Protein AF-A0A3M9ZGM3-F1 (afdb_monomer)

Solvent-accessible surface area (backbone atoms only — not comparable to full-atom values): 3161 Å² total; per-residue (Å²): 102,51,77,49,80,42,85,31,71,58,53,73,52,65,64,71,84,79,92,49,91,84,56,76,90,74,73,86,51,74,52,76,45,67,72,37,77,48,72,52,75,46,85,53,88,131

Secondary structure (DSSP, 8-state):
-EEEEEEEEEEEEE--S-SSTTS--PPS-EEEEEEEEEEEEE----

Mean predicted aligned error: 4.13 Å

pLDDT: mean 91.95, std 8.09, range [67.94, 98.38]

Foldseek 3Di:
DDKDKDQDQKDKDFDDDDPDPPDDDDDGDMDMDGRDTDMDDDDDDD

Sequence (46 aa):
MRVLQLHCDSIEYTATAKEVDCAEEGGA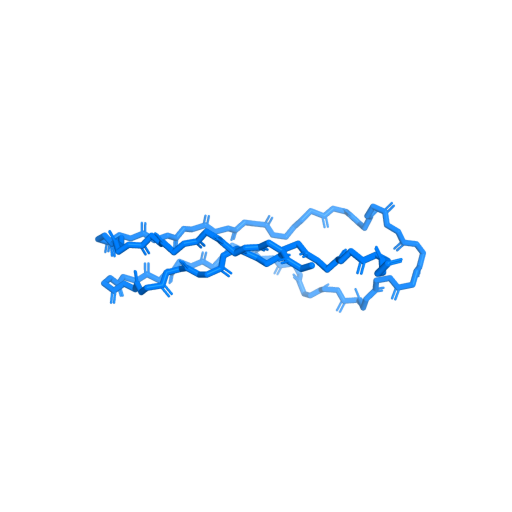GTARLENALAVLVAVEAG

Radius of gyration: 13.16 Å; Cα contacts (8 Å, |Δi|>4): 64; chains: 1; bounding box: 25×26×30 Å

Structure (mmCIF, N/CA/C/O backbone):
data_AF-A0A3M9ZGM3-F1
#
_entry.id   AF-A0A3M9ZGM3-F1
#
loop_
_atom_site.group_PDB
_atom_site.id
_atom_site.type_symbol
_atom_site.label_atom_id
_atom_site.label_alt_id
_atom_site.label_comp_id
_atom_site.label_asym_id
_atom_site.label_entity_id
_atom_site.label_seq_id
_atom_site.pdbx_PDB_ins_code
_atom_site.Cartn_x
_atom_site.Cartn_y
_atom_site.Cartn_z
_atom_site.occupancy
_atom_site.B_iso_or_equiv
_atom_site.auth_seq_id
_atom_site.auth_comp_id
_atom_site.auth_asym_id
_atom_site.auth_atom_id
_atom_site.pdbx_PDB_model_num
ATOM 1 N N . MET A 1 1 ? -3.122 -11.192 -14.326 1.00 96.62 1 MET A N 1
ATOM 2 C CA . MET A 1 1 ? -3.592 -10.225 -13.307 1.00 96.62 1 MET A CA 1
ATOM 3 C C . MET A 1 1 ? -4.040 -11.017 -12.096 1.00 96.62 1 MET A C 1
ATOM 5 O O . MET A 1 1 ? -4.871 -11.907 -12.246 1.00 96.62 1 MET A O 1
ATOM 9 N N . ARG A 1 2 ? -3.520 -10.687 -10.913 1.00 97.69 2 ARG A N 1
ATOM 10 C CA . ARG A 1 2 ? -3.885 -11.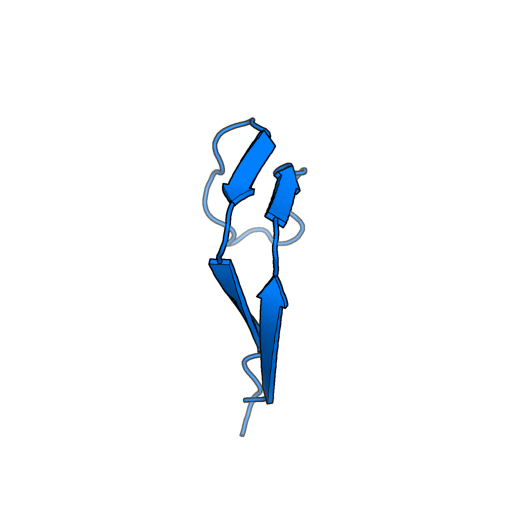298 -9.627 1.00 97.69 2 ARG A CA 1
ATOM 11 C C . ARG A 1 2 ? -4.354 -10.219 -8.653 1.00 97.69 2 ARG A C 1
ATOM 13 O O . ARG A 1 2 ? -3.808 -9.118 -8.651 1.00 97.69 2 ARG A O 1
ATOM 20 N N . VAL A 1 3 ? -5.372 -10.533 -7.851 1.00 97.94 3 VAL A N 1
ATOM 21 C CA . VAL A 1 3 ? -6.039 -9.574 -6.956 1.00 97.94 3 VAL A CA 1
ATOM 22 C C . VAL A 1 3 ? -6.170 -10.159 -5.551 1.00 97.94 3 VAL A C 1
ATOM 24 O O . VAL A 1 3 ? -6.597 -11.303 -5.403 1.00 97.94 3 VAL A O 1
ATOM 27 N N . LEU A 1 4 ? -5.845 -9.357 -4.533 1.00 98.38 4 LEU A N 1
ATOM 28 C CA . LEU A 1 4 ? -6.111 -9.639 -3.122 1.00 98.38 4 LEU A CA 1
ATOM 29 C C . LEU A 1 4 ? -7.040 -8.562 -2.554 1.00 98.38 4 LEU A C 1
ATOM 31 O O . LEU A 1 4 ? -6.718 -7.376 -2.603 1.00 98.38 4 LEU A O 1
ATOM 35 N N . GLN A 1 5 ? -8.181 -8.986 -2.012 1.00 98.25 5 GLN A N 1
ATOM 36 C CA . GLN A 1 5 ? -9.170 -8.110 -1.385 1.00 98.25 5 GLN A CA 1
ATOM 37 C C . GLN A 1 5 ? -9.144 -8.298 0.131 1.00 98.25 5 GLN A C 1
ATOM 39 O O . GLN A 1 5 ? -9.264 -9.424 0.613 1.00 98.25 5 GLN A O 1
ATOM 44 N N . LEU A 1 6 ? -9.005 -7.200 0.871 1.00 98.19 6 LEU A N 1
ATOM 45 C CA . LEU A 1 6 ? -8.969 -7.188 2.330 1.00 98.19 6 LEU A CA 1
ATOM 46 C C . LEU A 1 6 ? -10.043 -6.238 2.852 1.00 98.19 6 LEU A C 1
ATOM 48 O O . LEU A 1 6 ? -10.012 -5.043 2.566 1.00 98.19 6 LEU A O 1
ATOM 52 N N . HIS A 1 7 ? -10.996 -6.773 3.613 1.00 98.25 7 HIS A N 1
ATOM 53 C CA . HIS A 1 7 ? -11.937 -5.953 4.367 1.00 98.25 7 HIS A CA 1
ATOM 54 C C . HIS A 1 7 ? -11.266 -5.550 5.682 1.00 98.25 7 HIS A C 1
ATOM 56 O O . HIS A 1 7 ? -11.049 -6.398 6.549 1.00 98.25 7 HIS A O 1
ATOM 62 N N . CYS A 1 8 ? -10.869 -4.285 5.781 1.00 97.75 8 CYS A N 1
ATOM 63 C CA . CYS A 1 8 ? -10.041 -3.771 6.862 1.00 97.75 8 CYS A CA 1
ATOM 64 C C . CYS A 1 8 ? -10.825 -2.792 7.734 1.00 97.75 8 CYS A C 1
ATOM 66 O O . CYS A 1 8 ? -11.459 -1.871 7.216 1.00 97.75 8 CYS A O 1
ATOM 68 N N . ASP A 1 9 ? -10.668 -2.918 9.052 1.00 98.38 9 ASP A N 1
ATOM 69 C CA . ASP A 1 9 ? -11.105 -1.878 9.990 1.00 98.38 9 ASP A CA 1
ATOM 70 C C . ASP A 1 9 ? -10.312 -0.583 9.762 1.00 98.38 9 ASP A C 1
ATOM 72 O O . ASP A 1 9 ? -10.878 0.502 9.784 1.00 98.38 9 ASP A O 1
ATOM 76 N N . SER A 1 10 ? -9.015 -0.693 9.451 1.00 97.50 10 SER A N 1
ATOM 77 C CA . SER A 1 10 ? -8.204 0.429 8.973 1.00 97.50 10 SER A CA 1
ATOM 78 C C . SER A 1 10 ? -7.0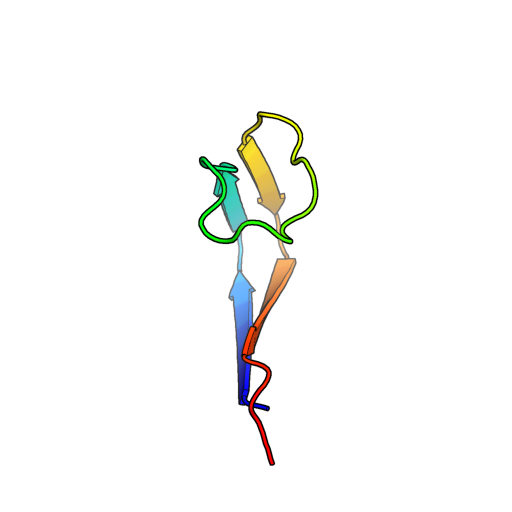64 -0.040 8.068 1.00 97.50 10 SER A C 1
ATOM 80 O O . SER A 1 10 ? -6.538 -1.138 8.264 1.00 97.50 10 SER A O 1
ATOM 82 N N . ILE A 1 11 ? -6.655 0.795 7.112 1.00 97.69 11 ILE A N 1
ATOM 83 C CA . ILE A 1 11 ? -5.430 0.626 6.324 1.00 97.69 11 ILE A CA 1
ATOM 84 C C . ILE A 1 11 ? -4.669 1.948 6.262 1.00 97.69 11 ILE A C 1
ATOM 86 O O . ILE A 1 11 ? -5.252 3.011 6.060 1.00 97.69 11 ILE A O 1
ATOM 90 N N . GLU A 1 12 ? -3.356 1.882 6.441 1.00 97.31 12 GLU A N 1
ATOM 91 C CA . GLU A 1 12 ? -2.478 3.046 6.477 1.00 97.31 12 GLU A CA 1
ATOM 92 C C . GLU A 1 12 ? -1.269 2.802 5.576 1.00 97.31 12 GLU A C 1
ATOM 94 O O . GLU A 1 12 ? -0.722 1.697 5.555 1.00 97.31 12 GLU A O 1
ATOM 99 N N . TYR A 1 13 ? -0.866 3.817 4.815 1.00 93.88 13 TYR A N 1
ATOM 100 C CA . TYR A 1 13 ? 0.324 3.761 3.975 1.00 93.88 13 TYR A CA 1
ATOM 101 C C . TYR A 1 13 ? 1.091 5.081 4.016 1.00 93.88 13 TYR A C 1
ATOM 103 O O . TYR A 1 13 ? 0.506 6.162 4.089 1.00 93.88 13 TYR A O 1
ATOM 111 N N . THR A 1 14 ? 2.415 4.984 3.927 1.00 93.25 14 THR A N 1
ATOM 112 C CA . THR A 1 14 ? 3.322 6.130 3.816 1.00 93.25 14 THR A CA 1
ATOM 113 C C . THR A 1 14 ? 4.057 6.028 2.492 1.00 93.25 14 THR A C 1
ATOM 115 O O . THR A 1 14 ? 4.690 5.007 2.224 1.00 93.25 14 THR A O 1
ATOM 118 N N . ALA A 1 15 ? 3.975 7.069 1.664 1.00 90.00 15 ALA A N 1
ATOM 119 C CA . ALA A 1 15 ? 4.701 7.103 0.400 1.00 90.00 15 ALA A CA 1
ATOM 120 C C . ALA A 1 15 ? 6.216 7.183 0.658 1.00 90.00 15 ALA A C 1
ATOM 122 O O . ALA A 1 15 ? 6.686 8.072 1.372 1.00 90.00 15 ALA A O 1
ATOM 123 N N . THR A 1 16 ? 6.978 6.254 0.081 1.00 86.88 16 THR A N 1
ATOM 124 C CA . THR A 1 16 ? 8.446 6.225 0.143 1.00 86.88 16 THR A CA 1
ATOM 125 C C . THR A 1 16 ? 9.064 6.725 -1.162 1.00 86.88 16 THR A C 1
ATOM 127 O O . THR A 1 16 ? 8.359 7.097 -2.101 1.00 86.88 16 THR A O 1
ATOM 130 N N . ALA A 1 17 ? 10.399 6.750 -1.225 1.00 85.56 17 ALA A N 1
ATOM 131 C CA . ALA A 1 17 ? 11.111 7.049 -2.462 1.00 85.56 17 ALA A CA 1
ATOM 132 C C . ALA A 1 17 ? 10.656 6.125 -3.605 1.00 85.56 17 ALA A C 1
ATOM 134 O O . ALA A 1 17 ? 10.274 4.976 -3.374 1.00 85.56 17 ALA A O 1
ATOM 135 N N . LYS A 1 18 ? 10.705 6.647 -4.835 1.00 86.94 18 LYS A N 1
ATOM 136 C CA . LYS A 1 18 ? 10.308 5.908 -6.035 1.00 86.94 18 LYS A CA 1
ATOM 137 C C . LYS A 1 18 ? 11.183 4.668 -6.210 1.00 86.94 18 LYS A C 1
ATOM 139 O O . LYS A 1 18 ? 12.405 4.760 -6.139 1.00 86.94 18 LYS A O 1
ATOM 144 N N . GLU A 1 19 ? 10.545 3.542 -6.508 1.00 88.06 19 GLU A N 1
ATOM 145 C CA . GLU A 1 19 ? 11.241 2.297 -6.855 1.00 88.06 19 GLU A CA 1
ATOM 146 C C . GLU A 1 19 ? 11.426 2.121 -8.371 1.00 88.06 19 GLU A C 1
ATOM 148 O O . GLU A 1 19 ? 12.234 1.302 -8.801 1.00 88.06 19 GLU A O 1
ATOM 153 N N . VAL A 1 20 ? 10.699 2.892 -9.189 1.00 90.12 20 VAL A N 1
ATOM 154 C CA . VAL A 1 20 ? 10.785 2.861 -10.656 1.00 90.12 20 VAL A CA 1
ATOM 155 C C . VAL A 1 20 ? 10.768 4.271 -11.240 1.00 90.12 20 VAL A C 1
ATOM 157 O O . VAL A 1 20 ? 10.031 5.140 -10.772 1.00 90.12 20 VAL A O 1
ATOM 160 N N . ASP A 1 21 ? 11.550 4.484 -12.299 1.00 88.50 21 ASP A N 1
ATOM 161 C CA . ASP A 1 21 ? 11.761 5.808 -12.906 1.00 88.50 21 ASP A CA 1
ATOM 162 C C . ASP A 1 21 ? 10.477 6.424 -13.474 1.00 88.50 21 ASP A C 1
ATOM 164 O O . ASP A 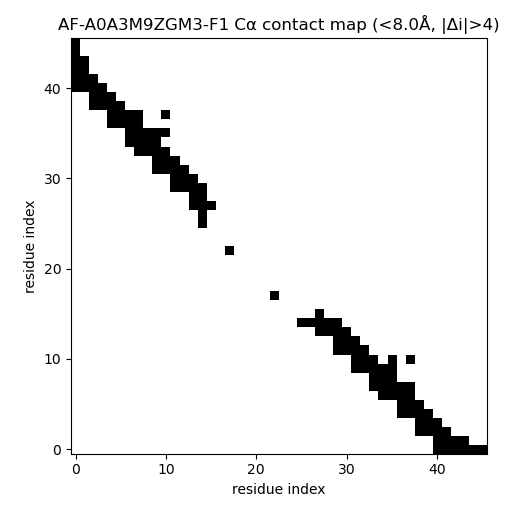1 21 ? 10.294 7.640 -13.454 1.00 88.50 21 ASP A O 1
ATOM 168 N N . CYS A 1 22 ? 9.566 5.582 -13.964 1.00 87.62 22 CYS A N 1
ATOM 169 C CA . CYS A 1 22 ? 8.293 6.007 -14.539 1.00 87.62 22 CYS A CA 1
ATOM 170 C C . CYS A 1 22 ? 7.192 6.261 -13.500 1.00 87.62 22 CYS A C 1
ATOM 172 O O . CYS A 1 22 ? 6.085 6.633 -13.889 1.00 87.62 22 CYS A O 1
ATOM 174 N N . ALA A 1 23 ? 7.456 6.054 -12.204 1.00 86.75 23 ALA A N 1
ATOM 175 C CA 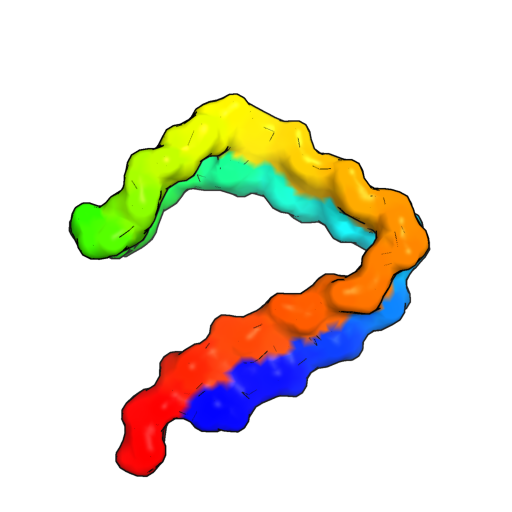. ALA A 1 23 ? 6.473 6.347 -11.169 1.00 86.75 23 ALA A CA 1
ATOM 176 C C . ALA A 1 23 ? 6.151 7.847 -11.150 1.00 86.75 23 ALA A C 1
ATOM 178 O O . ALA A 1 23 ? 7.049 8.695 -11.240 1.00 86.75 23 ALA A O 1
ATOM 179 N N . GLU A 1 24 ? 4.870 8.177 -10.981 1.00 84.31 24 GLU A N 1
ATOM 180 C CA . GLU A 1 24 ? 4.434 9.558 -10.779 1.00 84.31 24 GLU A CA 1
ATOM 181 C C . GLU A 1 24 ? 5.148 10.185 -9.574 1.00 84.31 24 GLU A C 1
ATOM 183 O O . GLU A 1 24 ? 5.569 9.501 -8.636 1.00 84.31 24 GLU A O 1
ATOM 188 N N . GLU A 1 25 ? 5.343 11.505 -9.602 1.00 79.44 25 GLU A N 1
ATOM 189 C CA . GLU A 1 25 ? 5.797 12.213 -8.407 1.00 79.44 25 GLU A CA 1
ATOM 190 C C . GLU A 1 25 ? 4.713 12.148 -7.333 1.00 79.44 25 GLU A C 1
ATOM 192 O O . GLU A 1 25 ? 3.651 12.752 -7.450 1.00 79.44 25 GLU A O 1
ATOM 197 N N . GLY A 1 26 ? 4.988 11.369 -6.288 1.00 70.50 26 GLY A N 1
ATOM 198 C CA . GLY A 1 26 ? 4.133 11.301 -5.117 1.00 70.50 26 GLY A CA 1
ATOM 199 C C . GLY A 1 26 ? 4.288 12.544 -4.245 1.00 70.50 26 GLY A C 1
ATOM 200 O O . GLY A 1 26 ? 5.387 13.074 -4.07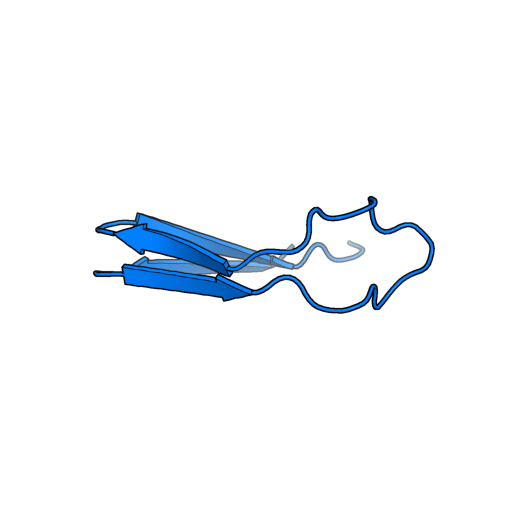7 1.00 70.50 26 GLY A O 1
ATOM 201 N N . GLY A 1 27 ? 3.185 12.974 -3.632 1.00 67.94 27 GLY A N 1
ATOM 202 C CA . GLY A 1 27 ? 3.247 13.868 -2.480 1.00 67.94 27 GLY A CA 1
ATOM 203 C C . GLY A 1 27 ? 3.821 13.130 -1.268 1.00 67.94 27 GLY A C 1
ATOM 204 O O . GLY A 1 27 ? 3.486 11.969 -1.029 1.00 67.94 27 GLY A O 1
ATOM 205 N N . ALA A 1 28 ? 4.677 13.794 -0.490 1.00 69.94 28 ALA A N 1
ATOM 206 C CA . ALA A 1 28 ? 5.126 13.253 0.789 1.00 69.94 28 ALA A CA 1
ATOM 207 C C . ALA A 1 28 ? 3.944 13.195 1.768 1.00 69.94 28 ALA A C 1
ATOM 209 O O . ALA A 1 28 ? 3.239 14.190 1.947 1.00 69.94 28 ALA A O 1
ATOM 210 N N . GLY A 1 29 ? 3.732 12.049 2.416 1.00 83.44 29 GLY A N 1
ATOM 211 C CA . GLY A 1 29 ? 2.698 11.931 3.437 1.00 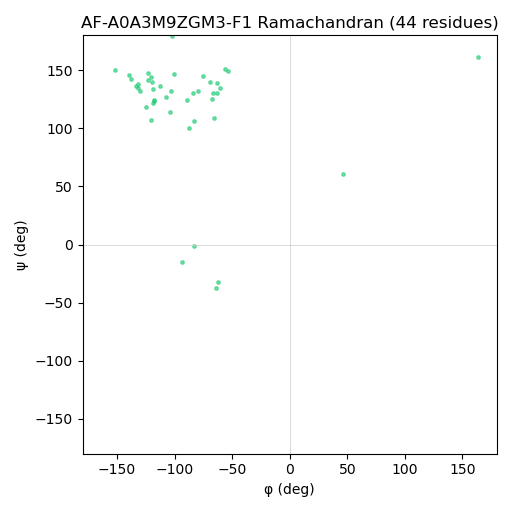83.44 29 GLY A CA 1
ATOM 212 C C . GLY A 1 29 ? 2.323 10.502 3.801 1.00 83.44 29 GLY A C 1
ATOM 213 O O . GLY A 1 29 ? 2.577 9.548 3.062 1.00 83.44 29 GLY A O 1
ATOM 214 N N . THR A 1 30 ? 1.690 10.398 4.964 1.00 93.88 30 THR A N 1
ATOM 215 C CA . THR A 1 30 ? 1.009 9.198 5.443 1.00 93.88 30 THR A CA 1
ATOM 216 C C . THR A 1 30 ? -0.488 9.398 5.256 1.00 93.88 30 THR A C 1
ATOM 218 O O . THR A 1 30 ? -1.027 10.443 5.624 1.00 93.88 30 THR A O 1
ATOM 221 N N . ALA A 1 31 ? -1.157 8.405 4.684 1.00 94.06 31 ALA A N 1
ATOM 222 C CA . ALA A 1 31 ? -2.600 8.381 4.521 1.00 94.06 31 ALA A CA 1
ATOM 223 C C . ALA A 1 31 ? -3.183 7.175 5.255 1.00 94.06 31 ALA A C 1
ATOM 225 O O . ALA A 1 31 ? -2.624 6.079 5.214 1.00 94.06 31 ALA A O 1
ATOM 226 N N . ARG A 1 32 ? -4.327 7.386 5.907 1.00 96.56 32 ARG A N 1
ATOM 227 C CA . ARG A 1 32 ? -5.048 6.375 6.678 1.00 96.56 32 ARG A CA 1
ATOM 228 C C . ARG A 1 32 ? -6.512 6.367 6.262 1.00 96.56 32 ARG A C 1
ATOM 230 O O . ARG A 1 32 ? -7.136 7.424 6.188 1.00 96.56 32 ARG A O 1
ATOM 237 N N . LEU A 1 33 ? -7.046 5.182 5.995 1.00 97.50 33 LEU A N 1
ATOM 238 C CA . LEU A 1 33 ? -8.448 4.951 5.676 1.00 97.50 33 LEU A CA 1
ATOM 239 C C . LEU A 1 33 ? -9.052 4.028 6.733 1.00 97.50 33 LEU A C 1
ATOM 241 O O . LEU A 1 33 ? -8.463 3.005 7.070 1.00 97.50 33 LEU A O 1
ATOM 245 N N . GLU A 1 34 ? -10.228 4.387 7.233 1.00 98.19 34 GLU A N 1
ATOM 246 C CA . GLU A 1 34 ? -11.015 3.586 8.178 1.00 98.19 34 GLU A CA 1
ATOM 247 C C . GLU A 1 34 ? -12.140 2.863 7.424 1.00 98.19 34 GLU A C 1
ATOM 249 O O . GLU A 1 34 ? -12.695 3.418 6.475 1.00 98.19 34 GLU A O 1
ATOM 254 N N . ASN A 1 35 ? -12.502 1.655 7.861 1.00 97.38 35 ASN A N 1
ATOM 255 C CA . ASN A 1 35 ? -13.568 0.811 7.308 1.00 97.38 35 ASN A CA 1
ATOM 256 C C . ASN A 1 35 ? -13.524 0.708 5.774 1.00 97.38 35 ASN A C 1
ATOM 258 O O . ASN A 1 35 ? -14.458 1.111 5.075 1.00 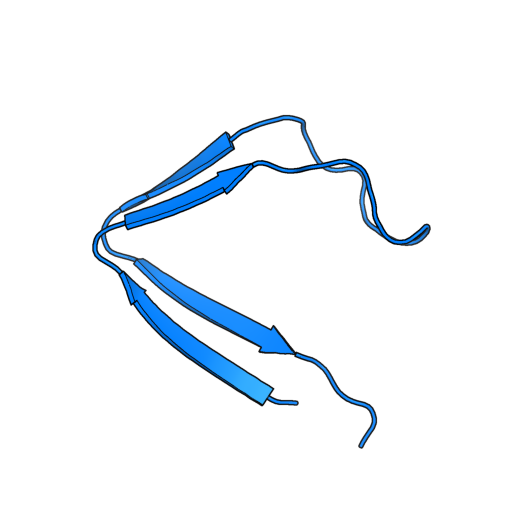97.38 35 ASN A O 1
ATOM 262 N N . ALA A 1 36 ? -12.416 0.187 5.245 1.00 97.06 36 ALA A N 1
ATOM 263 C CA . ALA A 1 36 ? -12.131 0.177 3.814 1.00 97.06 36 ALA A CA 1
ATOM 264 C C . ALA A 1 36 ? -11.942 -1.244 3.264 1.00 97.06 36 ALA A C 1
ATOM 266 O O . ALA A 1 36 ? -11.334 -2.107 3.898 1.00 97.06 36 ALA A O 1
ATOM 267 N N . LEU A 1 37 ? -12.408 -1.466 2.030 1.00 97.88 37 LEU A N 1
ATOM 268 C CA . LEU A 1 37 ? -12.027 -2.629 1.229 1.00 97.88 37 LEU A CA 1
ATOM 269 C C . LEU A 1 37 ? -10.754 -2.288 0.444 1.00 97.88 37 LEU A C 1
ATOM 271 O O . LEU A 1 37 ? -10.816 -1.624 -0.592 1.00 97.88 37 LEU A O 1
ATOM 275 N N . ALA A 1 38 ? -9.601 -2.732 0.933 1.00 97.31 38 ALA A N 1
ATOM 276 C CA . ALA A 1 38 ? -8.335 -2.565 0.234 1.00 97.31 38 ALA A CA 1
ATOM 277 C C . ALA A 1 38 ? -8.191 -3.624 -0.866 1.00 97.31 38 ALA A C 1
ATOM 279 O O . ALA A 1 38 ? -8.394 -4.817 -0.629 1.00 97.31 38 ALA A O 1
ATOM 280 N N . VAL A 1 39 ? -7.818 -3.189 -2.071 1.00 98.00 39 VAL A N 1
ATOM 281 C CA . VAL A 1 39 ? -7.608 -4.073 -3.223 1.00 98.00 39 VAL A CA 1
ATOM 282 C C . VAL A 1 39 ? -6.167 -3.932 -3.694 1.00 98.00 39 VAL A C 1
ATOM 284 O O . VAL A 1 39 ? -5.800 -2.922 -4.289 1.00 98.00 39 VAL A O 1
ATOM 287 N N . LEU A 1 40 ? -5.349 -4.952 -3.436 1.00 97.69 40 LEU A N 1
ATOM 288 C CA . LEU A 1 40 ? -3.991 -5.030 -3.964 1.00 97.69 40 LEU A CA 1
ATOM 289 C C . LEU A 1 40 ? -4.029 -5.737 -5.318 1.00 97.69 40 LEU A C 1
ATOM 291 O O . LEU A 1 40 ? -4.538 -6.857 -5.431 1.00 97.69 40 LEU A O 1
ATOM 295 N N . VAL A 1 41 ? -3.496 -5.075 -6.344 1.00 97.88 41 VAL A N 1
ATOM 296 C CA . VAL A 1 41 ? -3.562 -5.536 -7.734 1.00 97.88 41 VAL A CA 1
ATOM 297 C C . VAL A 1 41 ? -2.154 -5.756 -8.271 1.00 97.88 41 VAL A C 1
ATOM 299 O O . VAL A 1 41 ? -1.354 -4.828 -8.332 1.00 97.88 41 VAL A O 1
ATOM 302 N N . ALA A 1 42 ? -1.874 -6.979 -8.714 1.00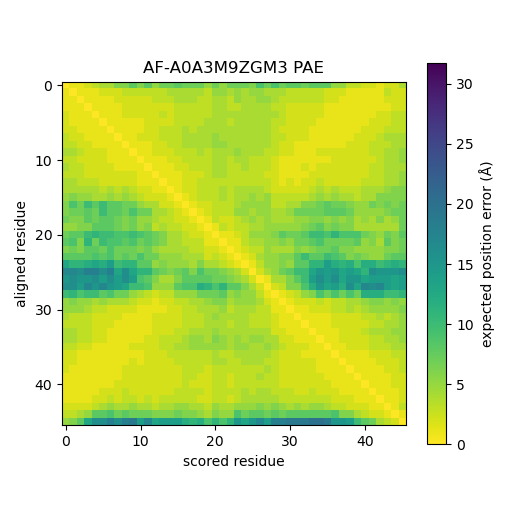 97.56 42 ALA A N 1
ATOM 303 C CA . ALA A 1 42 ? -0.694 -7.302 -9.504 1.00 97.56 42 ALA A CA 1
ATOM 304 C C . ALA A 1 42 ? -1.103 -7.479 -10.973 1.00 97.56 42 ALA A C 1
ATOM 306 O O . ALA A 1 42 ? -1.838 -8.410 -11.327 1.00 97.56 42 ALA A O 1
ATOM 307 N N . VAL A 1 43 ? -0.634 -6.580 -11.838 1.00 96.19 43 VAL A N 1
ATOM 308 C CA . VAL A 1 43 ? -0.803 -6.693 -13.293 1.00 96.19 43 VAL A CA 1
ATOM 309 C C . VAL A 1 43 ? 0.306 -7.593 -13.834 1.00 96.19 43 VAL A C 1
ATOM 311 O O . VAL A 1 43 ? 1.471 -7.413 -13.503 1.00 96.19 43 VAL A O 1
ATOM 314 N N . GLU A 1 44 ? -0.055 -8.581 -14.647 1.00 96.44 44 GLU A N 1
ATOM 315 C CA . GLU A 1 44 ? 0.887 -9.569 -15.184 1.00 96.44 44 GLU A CA 1
ATOM 316 C C . GLU A 1 44 ? 0.825 -9.551 -16.703 1.00 96.44 44 GLU A C 1
ATOM 318 O O . GLU A 1 44 ? -0.256 -9.334 -17.257 1.00 96.44 44 GLU A O 1
ATOM 323 N N . ALA A 1 45 ? 1.959 -9.818 -17.353 1.00 91.69 45 ALA A N 1
ATOM 324 C CA . ALA A 1 45 ? 1.969 -10.160 -18.768 1.00 91.69 45 ALA A CA 1
ATOM 325 C C . ALA A 1 45 ? 1.190 -11.474 -18.958 1.00 91.69 45 ALA A C 1
ATOM 327 O O . ALA A 1 45 ? 1.387 -12.412 -18.184 1.00 91.69 45 ALA A O 1
ATOM 328 N N . GLY A 1 46 ? 0.255 -11.483 -19.911 1.00 77.38 46 GLY A N 1
ATOM 329 C CA . GLY A 1 46 ? -0.584 -12.646 -20.222 1.00 77.38 46 GLY A CA 1
ATOM 330 C C . GLY A 1 46 ? 0.192 -13.822 -20.795 1.00 77.38 46 GLY A C 1
ATOM 331 O O . GLY A 1 46 ? 1.291 -13.593 -21.349 1.00 77.38 46 GLY A O 1
#